Protein AF-A0A530GGK3-F1 (afdb_monomer_lite)

Radius of gyration: 33.48 Å; chains: 1; bounding box: 54×83×80 Å

Foldseek 3Di:
DDDDDDDPPPPPPPPPPCPDDDLVPDPPRDDPPDDDDDDDDDDDDDDDPDDDPCPDPPPPPPPPPDPPPDDLVQLCDPQRAFDDDDPVQWTWHHHPVDIHIDGPVVVVVVVVVVVVVVVVVD

Sequence (122 aa):
GPAGGHRSYEAAYHASNSGGFDPLRSAQRPLDMGYGEAGHQRNGFAENDQAAFDTGPLASADARAGVAEPAEALLGMVLGAARAQVHENYIVAQTRDSLVIVDQHAAHERLVYEALKNALHS

pLDDT: mean 73.27, std 20.25, range [35.41, 98.06]

Secondary structure (DSSP, 8-state):
-PPP------------------GGG-TTSPP------------S-PPP-PPP----S-----------PPPHHHHTSTT-EEEEEETTTEEEEE-SS-EEEEEHHHHHHHHHHHHHHHHHT-

Structure (mmCIF, N/CA/C/O backbone):
data_AF-A0A530GGK3-F1
#
_entry.id   AF-A0A530GGK3-F1
#
loop_
_atom_site.group_PDB
_atom_site.id
_atom_site.type_symbol
_atom_site.label_atom_id
_atom_site.label_alt_id
_atom_site.label_comp_id
_atom_site.label_asym_id
_atom_site.label_entity_id
_atom_site.label_seq_id
_atom_site.pdbx_PDB_ins_code
_atom_site.Cartn_x
_atom_site.Cartn_y
_atom_site.Cartn_z
_atom_site.occupancy
_atom_site.B_iso_or_e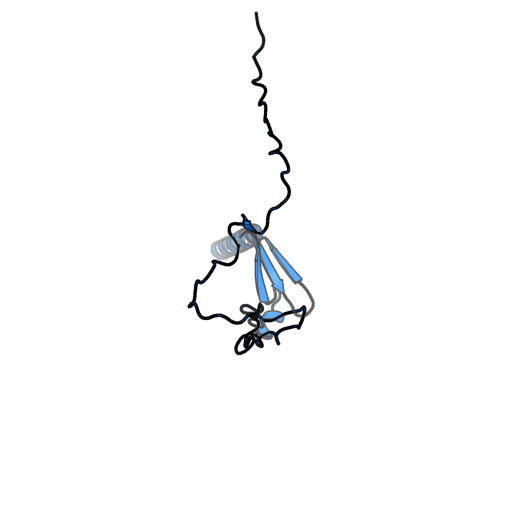quiv
_atom_site.auth_seq_id
_atom_site.auth_comp_id
_atom_site.auth_asym_id
_atom_site.auth_atom_id
_atom_site.pdbx_PDB_model_num
ATOM 1 N N . GLY A 1 1 ? 34.952 40.949 -32.266 1.00 35.41 1 GLY A N 1
ATOM 2 C CA . GLY A 1 1 ? 35.793 39.956 -31.563 1.00 35.41 1 GLY A CA 1
ATOM 3 C C . GLY A 1 1 ? 34.944 38.726 -31.320 1.00 35.41 1 GLY A C 1
ATOM 4 O O . GLY A 1 1 ? 33.772 38.923 -31.032 1.00 35.41 1 GLY A O 1
ATOM 5 N N . PRO A 1 2 ? 35.452 37.512 -31.573 1.00 46.97 2 PRO A N 1
ATOM 6 C CA . PRO A 1 2 ? 34.664 36.411 -32.124 1.00 46.97 2 PRO A CA 1
ATOM 7 C C . PRO A 1 2 ? 33.783 35.699 -31.092 1.00 46.97 2 PRO A C 1
ATOM 9 O O . PRO A 1 2 ? 34.200 35.446 -29.964 1.00 46.97 2 PRO A O 1
ATOM 12 N N . ALA A 1 3 ? 32.567 35.367 -31.529 1.00 44.72 3 ALA A N 1
ATOM 13 C CA . ALA A 1 3 ? 31.648 34.462 -30.857 1.00 44.72 3 ALA A CA 1
ATOM 14 C C . ALA A 1 3 ? 32.152 33.011 -30.951 1.00 44.72 3 ALA A C 1
ATOM 16 O O . ALA A 1 3 ? 32.856 32.640 -31.891 1.00 44.72 3 ALA A O 1
ATOM 17 N N . GLY A 1 4 ? 31.809 32.229 -29.928 1.00 46.34 4 GLY A N 1
ATOM 18 C CA . GLY A 1 4 ? 32.356 30.912 -29.634 1.00 46.34 4 GLY A CA 1
ATOM 19 C C . GLY A 1 4 ? 32.261 29.898 -30.772 1.00 46.34 4 GLY A C 1
ATOM 20 O O . GLY A 1 4 ? 31.227 29.725 -31.413 1.00 46.34 4 GLY A O 1
ATOM 21 N N . GLY A 1 5 ? 33.370 29.184 -30.972 1.00 45.78 5 GLY A N 1
ATOM 22 C CA . GLY A 1 5 ? 33.433 27.997 -31.810 1.00 45.78 5 GLY A CA 1
ATOM 23 C C . GLY A 1 5 ? 32.651 26.853 -31.175 1.00 45.78 5 GLY A C 1
ATOM 24 O O . GLY A 1 5 ? 33.096 26.237 -30.205 1.00 45.78 5 GLY A O 1
ATOM 25 N N . HIS A 1 6 ? 31.488 26.553 -31.742 1.00 41.25 6 HIS A N 1
ATOM 26 C CA . HIS A 1 6 ? 30.794 25.301 -31.489 1.00 41.25 6 HIS A CA 1
ATOM 27 C C . HIS A 1 6 ? 31.533 24.195 -32.246 1.00 41.25 6 HIS A C 1
ATOM 29 O O . HIS A 1 6 ? 31.602 24.200 -33.472 1.00 41.25 6 HIS A O 1
ATOM 35 N N . ARG A 1 7 ? 32.132 23.268 -31.491 1.00 51.88 7 ARG A N 1
ATOM 36 C CA . ARG A 1 7 ? 32.732 22.037 -32.010 1.00 51.88 7 ARG A CA 1
ATOM 37 C C . ARG A 1 7 ? 31.643 21.220 -32.705 1.00 51.88 7 ARG A C 1
ATOM 39 O O . ARG A 1 7 ? 30.764 20.681 -32.037 1.00 51.88 7 ARG A O 1
ATOM 46 N N . SER A 1 8 ? 31.705 21.136 -34.028 1.00 44.03 8 SER A N 1
ATOM 47 C CA . SER A 1 8 ? 30.966 20.147 -34.806 1.00 44.03 8 SER A CA 1
ATOM 48 C C . SER A 1 8 ? 31.465 18.759 -34.404 1.00 44.03 8 SER A C 1
ATOM 50 O O . SER A 1 8 ? 32.629 18.429 -34.632 1.00 44.03 8 SER A O 1
ATOM 52 N N . TYR A 1 9 ? 30.611 17.960 -33.766 1.00 42.62 9 TYR A N 1
ATOM 53 C CA . TYR A 1 9 ? 30.862 16.531 -33.654 1.00 42.62 9 TYR A CA 1
ATOM 54 C C . TYR A 1 9 ? 30.618 15.943 -35.048 1.00 42.62 9 TYR A C 1
ATOM 56 O O . TYR A 1 9 ? 29.495 15.882 -35.539 1.00 42.62 9 TYR A O 1
ATOM 64 N N . GLU A 1 10 ? 31.686 15.582 -35.743 1.00 41.84 10 GLU A N 1
ATOM 65 C CA . GLU A 1 10 ? 31.574 14.767 -36.941 1.00 41.84 10 GLU A CA 1
ATOM 66 C C . GLU A 1 10 ? 31.478 13.319 -36.463 1.00 41.84 10 GLU A C 1
ATOM 68 O O . GLU A 1 10 ? 32.477 12.669 -36.160 1.00 41.84 10 GLU A O 1
ATOM 73 N N . ALA A 1 11 ? 30.250 12.822 -36.306 1.00 46.03 11 ALA A N 1
ATOM 74 C CA . ALA A 1 11 ? 30.028 11.390 -36.200 1.00 46.03 11 ALA A CA 1
ATOM 75 C C . ALA A 1 11 ? 30.244 10.807 -37.599 1.00 46.03 11 ALA A C 1
ATOM 77 O O . ALA A 1 11 ? 29.295 10.604 -38.355 1.00 46.03 11 ALA A O 1
ATOM 78 N N . ALA A 1 12 ? 31.509 10.584 -37.955 1.00 42.25 12 ALA A N 1
ATOM 79 C CA . ALA A 1 12 ? 31.881 9.783 -39.106 1.00 42.25 12 ALA A CA 1
ATOM 80 C C . ALA A 1 12 ? 31.422 8.341 -38.845 1.00 42.25 12 ALA A C 1
ATOM 82 O O . ALA A 1 12 ? 32.183 7.478 -38.408 1.00 42.25 12 ALA A O 1
ATOM 83 N N . TYR A 1 13 ? 30.137 8.085 -39.089 1.00 41.59 13 TYR A N 1
ATOM 84 C CA . TYR A 1 13 ? 29.639 6.750 -39.361 1.00 41.59 13 TYR A CA 1
ATOM 85 C C . TYR A 1 13 ? 30.258 6.350 -40.699 1.00 41.59 13 TYR A C 1
ATOM 87 O O . TYR A 1 13 ? 29.708 6.586 -41.774 1.00 41.59 13 TYR A O 1
ATOM 95 N N . HIS A 1 14 ? 31.459 5.783 -40.641 1.00 43.16 14 HIS A N 1
ATOM 96 C CA . HIS A 1 14 ? 31.943 4.974 -41.739 1.00 43.16 14 HIS A CA 1
ATOM 97 C C . HIS A 1 14 ? 31.003 3.777 -41.806 1.00 43.16 14 HIS A C 1
ATOM 99 O O . HIS A 1 14 ? 31.094 2.868 -40.984 1.00 43.16 14 HIS A O 1
ATOM 105 N N . ALA A 1 15 ? 30.061 3.812 -42.751 1.00 42.97 15 ALA A N 1
ATOM 106 C CA . ALA A 1 15 ? 29.355 2.619 -43.173 1.00 42.97 15 ALA A CA 1
ATOM 107 C C . ALA A 1 15 ? 30.438 1.614 -43.566 1.00 42.97 15 ALA A C 1
ATOM 109 O O . ALA A 1 15 ? 31.091 1.760 -44.603 1.00 42.97 15 ALA A O 1
ATOM 110 N N . SER A 1 16 ? 30.706 0.656 -42.678 1.00 52.12 16 SER A N 1
ATOM 111 C CA . SER A 1 16 ? 31.546 -0.478 -42.999 1.00 52.12 16 SER A CA 1
ATOM 112 C C . SER A 1 16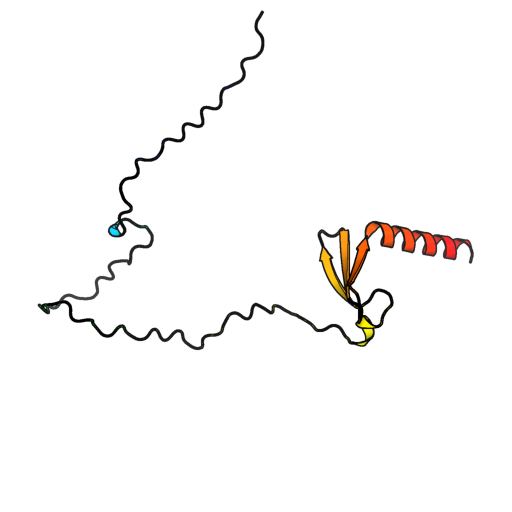 ? 30.895 -1.119 -44.207 1.00 52.12 16 SER A C 1
ATOM 114 O O . SER A 1 16 ? 29.746 -1.553 -44.161 1.00 52.12 16 SER A O 1
ATOM 116 N N . ASN A 1 17 ? 31.626 -1.047 -45.316 1.00 50.06 17 ASN A N 1
ATOM 117 C CA . ASN A 1 17 ? 31.328 -1.676 -46.583 1.00 50.06 17 ASN A CA 1
ATOM 118 C C . ASN A 1 17 ? 30.564 -2.979 -46.319 1.00 50.06 17 ASN A C 1
ATOM 120 O O . ASN A 1 17 ? 31.106 -3.871 -45.663 1.00 50.06 17 ASN A O 1
ATOM 124 N N . SER A 1 18 ? 29.307 -3.066 -46.760 1.00 60.53 18 SER A N 1
ATOM 125 C CA . SER A 1 18 ? 28.495 -4.274 -46.639 1.00 60.53 18 SER A CA 1
ATOM 126 C C . SER A 1 18 ? 29.042 -5.325 -47.605 1.00 60.53 18 SER A C 1
ATOM 128 O O . SER A 1 18 ? 28.435 -5.647 -48.624 1.00 60.53 18 SER A O 1
ATOM 130 N N . GLY A 1 19 ? 30.239 -5.830 -47.306 1.00 61.53 19 GLY A N 1
ATOM 131 C CA . GLY A 1 19 ? 30.662 -7.142 -47.747 1.00 61.53 19 GLY A CA 1
ATOM 132 C C . GLY A 1 19 ? 29.633 -8.120 -47.206 1.00 61.53 19 GLY A C 1
ATOM 133 O O . GLY A 1 19 ? 29.312 -8.078 -46.018 1.00 61.53 19 GLY A O 1
ATOM 134 N N . GLY A 1 20 ? 29.050 -8.909 -48.107 1.00 67.62 20 GLY A N 1
ATOM 135 C CA . GLY A 1 20 ? 27.992 -9.854 -47.781 1.00 67.62 20 GLY A CA 1
ATOM 136 C C . GLY A 1 20 ? 28.335 -10.670 -46.539 1.00 67.62 20 GLY A C 1
ATOM 137 O O . GLY A 1 20 ? 29.490 -11.030 -46.310 1.00 67.62 20 GLY A O 1
ATOM 138 N N . PHE A 1 21 ? 27.316 -10.924 -45.726 1.00 68.31 21 PHE A N 1
ATOM 139 C CA . PHE A 1 21 ? 27.430 -11.798 -44.572 1.00 68.31 21 PHE A CA 1
ATOM 140 C C . PHE A 1 21 ? 27.971 -13.164 -45.025 1.00 68.31 21 PHE A C 1
ATOM 142 O O . PHE A 1 21 ? 27.301 -13.878 -45.771 1.00 68.31 21 PHE A O 1
AT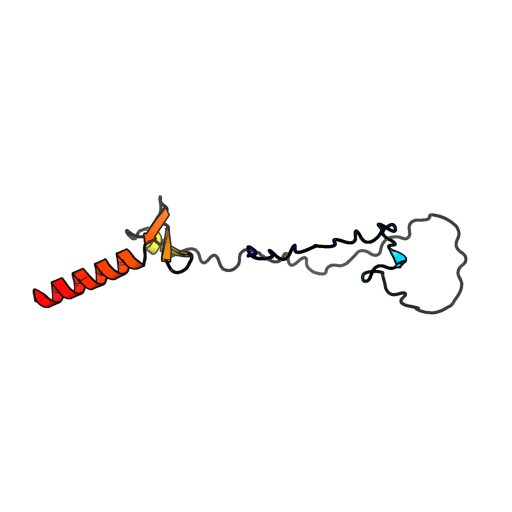OM 149 N N . ASP A 1 22 ? 29.196 -13.495 -44.609 1.00 72.00 22 ASP A N 1
ATOM 150 C CA . ASP A 1 22 ? 29.847 -14.773 -44.895 1.00 72.00 22 ASP A CA 1
ATOM 151 C C . ASP A 1 22 ? 29.663 -15.705 -43.684 1.00 72.00 22 ASP A C 1
ATOM 153 O O . ASP A 1 22 ? 30.339 -15.527 -42.660 1.00 72.00 22 ASP A O 1
ATOM 157 N N . PRO A 1 23 ? 28.764 -16.702 -43.767 1.00 63.31 23 PRO A N 1
ATOM 158 C CA . PRO A 1 23 ? 28.496 -17.610 -42.657 1.00 63.31 23 PRO A CA 1
ATOM 159 C C . PRO A 1 23 ? 29.742 -18.406 -42.238 1.00 63.31 23 PRO A C 1
ATOM 161 O O . PRO A 1 23 ? 29.873 -18.743 -41.059 1.00 63.31 23 PRO A O 1
ATOM 164 N N . LEU A 1 24 ? 30.703 -18.623 -43.150 1.00 69.38 24 LEU A N 1
ATOM 165 C CA . LEU A 1 24 ? 31.957 -19.327 -42.868 1.00 69.38 24 LEU A CA 1
ATOM 166 C C . LEU A 1 24 ? 32.947 -18.488 -42.053 1.00 69.38 24 LEU A C 1
ATOM 168 O O . LEU A 1 24 ? 33.917 -19.031 -41.523 1.00 69.38 24 LEU A O 1
ATOM 172 N N . ARG A 1 25 ? 32.725 -17.176 -41.923 1.00 64.94 25 ARG A N 1
ATOM 173 C CA . ARG A 1 25 ? 33.561 -16.258 -41.128 1.00 64.94 25 ARG A CA 1
ATOM 174 C C . ARG A 1 25 ? 32.888 -15.775 -39.842 1.00 64.94 25 ARG A C 1
ATOM 176 O O . ARG A 1 25 ? 33.485 -14.983 -39.117 1.00 64.94 25 ARG A O 1
ATOM 183 N N . SER A 1 26 ? 31.673 -16.239 -39.548 1.00 78.75 26 SER A N 1
ATOM 184 C CA . SER A 1 26 ? 30.952 -15.867 -38.328 1.00 78.75 26 SER A CA 1
ATOM 185 C C . SER A 1 26 ? 31.618 -16.434 -37.065 1.00 78.75 26 SER A C 1
ATOM 187 O O . SER A 1 26 ? 32.197 -17.521 -37.083 1.00 78.75 26 SER A O 1
ATOM 189 N N . ALA A 1 27 ? 31.523 -15.705 -35.948 1.00 71.81 27 ALA A N 1
ATOM 190 C CA . ALA A 1 27 ? 32.055 -16.146 -34.652 1.00 71.81 27 ALA A CA 1
ATOM 191 C C . ALA A 1 27 ? 31.286 -17.349 -34.075 1.00 71.81 27 ALA A C 1
ATOM 193 O O . ALA A 1 27 ? 31.795 -18.081 -33.235 1.00 71.81 27 ALA A O 1
ATOM 194 N N . GLN A 1 28 ? 30.063 -17.549 -34.556 1.00 73.44 28 GLN A N 1
ATOM 195 C CA . GLN A 1 28 ? 29.144 -18.616 -34.192 1.00 73.44 28 GLN A CA 1
ATOM 196 C C . GLN A 1 28 ? 29.198 -19.784 -35.185 1.00 73.44 28 GLN A C 1
ATOM 198 O O . GLN A 1 28 ? 28.351 -20.675 -35.120 1.00 73.44 28 GLN A O 1
ATOM 203 N N . ARG A 1 29 ? 30.159 -19.795 -36.122 1.00 76.19 29 ARG A N 1
ATOM 204 C CA . ARG A 1 29 ? 30.311 -20.922 -37.042 1.00 76.19 29 ARG A CA 1
ATOM 205 C C . ARG A 1 29 ? 30.609 -22.202 -36.248 1.00 76.19 29 ARG A C 1
ATOM 207 O O . ARG A 1 29 ? 31.380 -22.139 -35.285 1.00 76.19 29 ARG A O 1
ATOM 214 N N . PRO A 1 30 ? 30.062 -23.358 -36.658 1.00 70.31 30 PRO A N 1
ATOM 215 C CA . PRO A 1 30 ? 30.443 -24.634 -36.077 1.00 70.31 30 PRO A CA 1
ATOM 216 C C . PRO A 1 30 ? 31.961 -24.804 -36.149 1.00 70.31 30 PRO A C 1
ATOM 218 O O . PRO A 1 30 ? 32.575 -24.583 -37.196 1.00 70.31 30 PRO A O 1
ATOM 221 N N . LEU A 1 31 ? 32.574 -25.148 -35.019 1.00 67.50 31 LEU A N 1
ATOM 222 C CA . LEU A 1 31 ? 33.979 -25.525 -34.998 1.00 67.50 31 LEU A CA 1
ATOM 223 C C . LEU A 1 31 ? 34.098 -26.848 -35.751 1.00 67.50 31 LEU A C 1
ATOM 225 O O . LEU A 1 31 ? 33.358 -27.785 -35.452 1.00 67.50 31 LEU A O 1
ATOM 229 N N . ASP A 1 32 ? 34.999 -26.899 -36.731 1.00 64.88 32 ASP A N 1
ATOM 230 C CA . ASP A 1 32 ? 35.371 -28.135 -37.413 1.00 64.88 32 ASP A CA 1
ATOM 231 C C . ASP A 1 32 ? 35.993 -29.078 -36.374 1.00 64.88 32 ASP A C 1
ATOM 233 O O . ASP A 1 32 ? 37.176 -29.004 -36.036 1.00 64.88 32 ASP A O 1
ATOM 237 N N . MET A 1 33 ? 35.137 -29.885 -35.753 1.00 55.47 33 MET A N 1
ATOM 238 C CA . MET A 1 33 ? 35.508 -30.943 -34.827 1.00 55.47 33 MET A CA 1
ATOM 239 C C . MET A 1 33 ? 36.065 -32.079 -35.678 1.00 55.47 33 MET A C 1
ATOM 241 O O . MET A 1 33 ? 35.348 -33.004 -36.056 1.00 55.47 33 MET A O 1
ATOM 245 N N . GLY A 1 34 ? 37.349 -31.960 -36.017 1.00 57.34 34 GLY A N 1
ATOM 246 C CA . GLY A 1 34 ? 38.111 -32.968 -36.740 1.00 57.34 34 GLY A CA 1
ATOM 247 C C . GLY A 1 34 ? 38.169 -34.283 -35.965 1.00 57.34 34 GLY A C 1
ATOM 248 O O . GLY A 1 34 ? 39.112 -34.537 -35.219 1.00 57.34 34 GLY A O 1
ATOM 249 N N . TYR A 1 35 ? 37.166 -35.132 -36.167 1.00 45.12 35 TYR A N 1
ATOM 250 C CA . TYR A 1 35 ? 37.198 -36.539 -35.799 1.00 45.12 35 TYR A CA 1
ATOM 251 C C . TYR A 1 35 ? 37.529 -37.371 -37.040 1.00 45.12 35 TYR A C 1
ATOM 253 O O . TYR A 1 35 ? 36.683 -37.583 -37.898 1.00 45.12 35 TYR A O 1
ATOM 261 N N . GLY A 1 36 ? 38.773 -37.851 -37.093 1.00 39.88 36 GLY A N 1
ATOM 262 C CA . GLY A 1 36 ? 39.129 -39.167 -37.633 1.00 39.88 36 GLY A CA 1
ATOM 263 C C . GLY A 1 36 ? 38.866 -39.445 -39.117 1.00 39.88 36 GLY A C 1
ATOM 264 O O . GLY A 1 36 ? 37.792 -39.877 -39.518 1.00 39.88 36 GLY A O 1
ATOM 265 N N . GLU A 1 37 ? 39.935 -39.331 -39.894 1.00 48.38 37 GLU A N 1
ATOM 266 C CA . GLU A 1 37 ? 40.184 -39.943 -41.201 1.00 48.38 37 GLU A CA 1
ATOM 267 C C . GLU A 1 37 ? 39.742 -41.423 -41.313 1.00 48.38 37 GLU A C 1
ATOM 269 O O . GLU A 1 37 ? 40.267 -42.278 -40.606 1.00 48.38 37 GLU A O 1
ATOM 274 N N . ALA A 1 38 ? 38.822 -41.734 -42.240 1.00 41.44 38 ALA A N 1
ATOM 275 C CA . ALA A 1 38 ? 38.805 -42.961 -43.060 1.00 41.44 38 ALA A CA 1
ATOM 276 C C . ALA A 1 38 ? 37.659 -42.897 -44.090 1.00 41.44 38 ALA A C 1
ATOM 278 O O . ALA A 1 38 ? 36.480 -42.782 -43.753 1.00 41.44 38 ALA A O 1
ATOM 279 N N . GLY A 1 39 ? 38.030 -42.942 -45.369 1.00 48.34 39 GLY A N 1
ATOM 280 C CA . GLY A 1 39 ? 37.197 -42.547 -46.499 1.00 48.34 39 GLY A CA 1
ATOM 281 C C . GLY A 1 39 ? 35.858 -43.263 -46.654 1.00 48.34 39 GLY A C 1
ATOM 282 O O . GLY A 1 39 ? 35.769 -44.478 -46.550 1.00 48.34 39 GLY A O 1
ATOM 283 N N . HIS A 1 40 ? 34.844 -42.489 -47.035 1.00 40.28 40 HIS A N 1
ATOM 284 C CA . HIS A 1 40 ? 33.665 -42.969 -47.744 1.00 40.28 40 HIS A CA 1
ATOM 285 C C . HIS A 1 40 ? 33.290 -41.931 -48.803 1.00 40.28 40 HIS A C 1
ATOM 287 O O . HIS A 1 40 ? 32.668 -40.912 -48.515 1.00 40.28 40 HIS A O 1
ATOM 293 N N . GLN A 1 41 ? 33.674 -42.200 -50.052 1.00 52.28 41 GLN A N 1
ATOM 294 C CA . GLN A 1 41 ? 33.028 -41.586 -51.206 1.00 52.28 41 GLN A CA 1
ATOM 295 C C . GLN A 1 41 ? 31.556 -42.014 -51.183 1.00 52.28 41 GLN A C 1
ATOM 297 O O . GLN A 1 41 ? 31.250 -43.184 -51.414 1.00 52.28 41 GLN A O 1
ATOM 302 N N . ARG A 1 42 ? 30.636 -41.094 -50.884 1.00 46.69 42 ARG A N 1
ATOM 303 C CA . ARG A 1 42 ? 29.204 -41.312 -51.112 1.00 46.69 42 ARG A CA 1
ATOM 304 C C . ARG A 1 42 ? 28.596 -40.119 -51.840 1.00 46.69 42 ARG A C 1
ATOM 306 O O . ARG A 1 42 ? 28.581 -38.998 -51.348 1.00 46.69 42 ARG A O 1
ATOM 313 N N . ASN A 1 43 ? 28.144 -40.430 -53.050 1.00 46.97 43 ASN A N 1
ATOM 314 C CA . ASN A 1 43 ? 27.310 -39.637 -53.941 1.00 46.97 43 ASN A CA 1
ATOM 315 C C . ASN A 1 43 ? 26.044 -39.088 -53.261 1.00 46.97 43 ASN A C 1
ATOM 317 O O . ASN A 1 43 ? 25.374 -39.827 -52.547 1.00 46.97 43 ASN A O 1
ATOM 321 N N . GLY A 1 44 ? 25.627 -37.893 -53.698 1.00 49.41 44 GLY A N 1
ATOM 322 C CA . GLY A 1 44 ? 24.215 -37.523 -53.863 1.00 49.41 44 GLY A CA 1
ATOM 323 C C . GLY A 1 44 ? 23.516 -36.902 -52.653 1.00 49.41 44 GLY A C 1
ATOM 324 O O . GLY A 1 44 ? 23.812 -37.227 -51.512 1.00 49.41 44 GLY A O 1
ATOM 325 N N . PHE A 1 45 ? 22.554 -36.018 -52.945 1.00 52.56 45 PHE A N 1
ATOM 326 C CA . PHE A 1 45 ? 21.603 -35.390 -52.017 1.00 52.56 45 PHE A CA 1
ATOM 327 C C . PHE A 1 45 ? 20.661 -36.416 -51.351 1.00 52.56 45 PHE A C 1
ATOM 329 O O . PHE A 1 45 ? 19.446 -36.341 -51.507 1.00 52.56 45 PHE A O 1
ATOM 336 N N . ALA A 1 46 ? 21.199 -37.414 -50.659 1.00 61.12 46 ALA A N 1
ATOM 337 C CA . ALA A 1 46 ? 20.414 -38.238 -49.756 1.00 61.12 46 ALA A CA 1
ATOM 338 C C . ALA A 1 46 ? 20.392 -37.542 -48.390 1.00 61.12 46 ALA A C 1
ATOM 340 O O . ALA A 1 46 ? 21.451 -37.264 -47.824 1.00 61.12 46 ALA A O 1
ATOM 341 N N . GLU A 1 47 ? 19.198 -37.221 -47.884 1.00 59.25 47 GLU A N 1
ATOM 342 C CA . GLU A 1 47 ? 19.027 -36.788 -46.496 1.00 59.25 47 GLU A CA 1
ATOM 343 C C . GLU A 1 47 ? 19.578 -37.880 -45.574 1.00 59.25 47 GLU A C 1
ATOM 345 O O . GLU A 1 47 ? 19.140 -39.029 -45.617 1.00 59.25 47 GLU A O 1
ATOM 350 N N . ASN A 1 48 ? 20.564 -37.528 -44.752 1.00 61.81 48 ASN A N 1
ATOM 351 C CA . ASN A 1 48 ? 20.875 -38.332 -43.580 1.00 61.81 48 ASN A CA 1
ATOM 352 C C . ASN A 1 48 ? 19.754 -38.085 -42.569 1.00 61.81 48 ASN A C 1
ATOM 354 O O . ASN A 1 48 ? 19.444 -36.921 -42.302 1.00 61.81 48 ASN A O 1
ATOM 358 N N . ASP A 1 49 ? 19.185 -39.150 -42.001 1.00 64.44 49 ASP A N 1
ATOM 359 C CA . ASP A 1 49 ? 18.266 -39.042 -40.868 1.00 64.44 49 ASP A CA 1
ATOM 360 C C . ASP A 1 49 ? 18.906 -38.138 -39.807 1.00 64.44 49 ASP A C 1
ATOM 362 O O . ASP A 1 49 ? 19.962 -38.453 -39.247 1.00 64.44 49 ASP A O 1
ATOM 366 N N . GLN A 1 50 ? 18.304 -36.968 -39.578 1.00 66.00 50 GLN A N 1
ATOM 367 C CA . GLN A 1 50 ? 18.749 -36.074 -38.518 1.00 66.00 50 GLN A CA 1
ATOM 368 C C . GLN A 1 50 ? 18.587 -36.827 -37.200 1.00 66.00 50 GLN A C 1
ATOM 370 O O . GLN A 1 50 ? 17.487 -37.263 -36.860 1.00 66.00 50 GLN A O 1
ATOM 375 N N . ALA A 1 51 ? 19.687 -36.999 -36.465 1.00 66.94 51 ALA A N 1
ATOM 376 C CA . ALA A 1 51 ? 19.634 -37.584 -35.136 1.00 66.94 51 ALA A CA 1
ATOM 377 C C . ALA A 1 51 ? 18.624 -36.789 -34.298 1.00 66.94 51 ALA A C 1
ATOM 379 O O . ALA A 1 51 ? 18.736 -35.566 -34.181 1.00 66.94 51 ALA A O 1
ATOM 380 N N . ALA A 1 52 ? 17.616 -37.480 -33.763 1.00 67.38 52 ALA A N 1
ATOM 381 C CA . ALA A 1 52 ? 16.615 -36.862 -32.912 1.00 67.38 52 ALA A CA 1
ATOM 382 C C . ALA A 1 52 ? 17.325 -36.158 -31.747 1.00 67.38 52 ALA A C 1
ATOM 384 O O . ALA A 1 52 ? 18.064 -36.789 -30.989 1.00 67.38 52 ALA A O 1
ATOM 385 N N . PHE A 1 53 ? 17.120 -34.846 -31.625 1.00 65.25 53 PHE A N 1
ATOM 386 C CA . PHE A 1 53 ? 17.580 -34.094 -30.467 1.00 65.25 53 PHE A CA 1
ATOM 387 C C . PHE A 1 53 ? 16.747 -34.535 -29.261 1.00 65.25 53 PHE A C 1
ATOM 389 O O . PHE A 1 53 ? 15.628 -34.065 -29.065 1.00 65.25 53 PHE A O 1
ATOM 396 N N . ASP A 1 54 ? 17.286 -35.456 -28.463 1.00 66.94 54 ASP A N 1
ATOM 397 C CA . ASP A 1 54 ? 16.770 -35.736 -27.128 1.00 66.94 54 ASP A CA 1
ATOM 398 C C . ASP A 1 54 ? 17.092 -34.529 -26.241 1.00 66.94 54 ASP A C 1
ATOM 400 O O . ASP A 1 54 ? 18.188 -34.391 -25.699 1.00 66.94 54 ASP A O 1
ATOM 404 N N . THR A 1 55 ? 16.145 -33.596 -26.147 1.00 65.88 55 THR A N 1
ATOM 405 C CA . THR A 1 55 ? 16.257 -32.403 -25.298 1.00 65.88 55 THR A CA 1
ATOM 406 C C . THR A 1 55 ? 16.151 -32.727 -23.803 1.00 65.88 55 THR A C 1
ATOM 408 O O . THR A 1 55 ? 16.030 -31.808 -22.992 1.00 65.88 55 THR A O 1
ATOM 411 N N . GLY A 1 56 ? 16.158 -34.010 -23.418 1.00 68.50 56 GLY A N 1
ATOM 412 C CA . GLY A 1 56 ? 15.759 -34.442 -22.087 1.00 68.50 56 GLY A CA 1
ATOM 413 C C . GLY A 1 56 ? 14.308 -34.038 -21.800 1.00 68.50 56 GLY A C 1
ATOM 414 O O . GLY A 1 56 ? 13.584 -33.597 -22.703 1.00 68.50 56 GLY A O 1
ATOM 415 N N . PRO A 1 57 ? 13.840 -34.157 -20.546 1.00 67.19 57 PRO A N 1
ATOM 416 C CA . PRO A 1 57 ? 12.548 -33.611 -20.166 1.00 67.19 57 PRO A CA 1
ATOM 417 C C . PRO A 1 57 ? 12.517 -32.133 -20.556 1.00 67.19 57 PRO A C 1
ATOM 419 O O . PRO A 1 57 ? 13.341 -31.356 -20.074 1.00 67.19 57 PRO A O 1
ATOM 422 N N . LEU A 1 58 ? 11.570 -31.753 -21.419 1.00 63.81 58 LEU A N 1
ATOM 423 C CA . LEU A 1 58 ? 11.220 -30.365 -21.706 1.00 63.81 58 LEU A CA 1
ATOM 424 C C . LEU A 1 58 ? 10.666 -29.746 -20.416 1.00 63.81 58 LEU A C 1
ATOM 426 O O . LEU A 1 58 ? 9.462 -29.541 -20.267 1.00 63.81 58 LEU A O 1
ATOM 430 N N . ALA A 1 59 ? 11.539 -29.486 -19.447 1.00 63.81 59 ALA A N 1
ATOM 431 C CA . ALA A 1 59 ? 11.257 -28.614 -18.333 1.00 63.81 59 ALA A CA 1
ATOM 432 C C . ALA A 1 59 ? 11.160 -27.210 -18.931 1.00 63.81 59 ALA A C 1
ATOM 434 O O . ALA A 1 59 ? 12.120 -26.443 -18.951 1.00 63.81 59 ALA A O 1
ATOM 435 N N . SER A 1 60 ? 9.993 -26.922 -19.511 1.00 68.38 60 SER A N 1
ATOM 436 C CA . SER A 1 60 ? 9.543 -25.575 -19.819 1.00 68.38 60 SER A CA 1
ATOM 437 C C . SER A 1 60 ? 9.854 -24.732 -18.592 1.00 68.38 60 SER A C 1
ATOM 439 O O . SER A 1 60 ? 9.320 -25.016 -17.521 1.00 68.38 60 SER A O 1
ATOM 441 N N . ALA A 1 61 ? 10.743 -23.749 -18.731 1.00 64.19 61 ALA A N 1
ATOM 442 C CA . ALA A 1 61 ? 11.003 -22.783 -17.677 1.00 64.19 61 ALA A CA 1
ATOM 443 C C . ALA A 1 61 ? 9.653 -22.174 -17.275 1.00 64.19 61 ALA A C 1
ATOM 445 O O . ALA A 1 61 ? 9.047 -21.433 -18.049 1.00 64.19 61 ALA A O 1
ATOM 446 N N . ASP A 1 62 ? 9.126 -22.571 -16.116 1.00 67.25 62 ASP A N 1
ATOM 447 C CA . ASP A 1 62 ? 7.857 -22.049 -15.632 1.00 67.25 62 ASP A CA 1
ATOM 448 C C . ASP A 1 62 ? 8.079 -20.582 -15.251 1.00 67.25 62 ASP A C 1
ATOM 450 O O . ASP A 1 62 ? 8.721 -20.266 -14.249 1.00 67.25 62 ASP A O 1
ATOM 454 N N . ALA A 1 63 ? 7.585 -19.672 -16.093 1.00 65.25 63 ALA A N 1
ATOM 455 C CA . ALA A 1 63 ? 7.672 -18.233 -15.873 1.00 65.25 63 ALA A CA 1
ATOM 456 C C . ALA A 1 63 ? 6.739 -17.748 -14.747 1.00 65.25 63 ALA A C 1
ATOM 458 O O . ALA A 1 63 ? 6.735 -16.560 -14.422 1.00 65.25 63 ALA A O 1
ATOM 459 N N . ARG A 1 64 ? 5.954 -18.640 -14.124 1.00 67.00 64 ARG A N 1
ATOM 460 C CA . ARG A 1 64 ? 5.165 -18.349 -12.921 1.00 67.00 64 ARG A CA 1
ATOM 461 C C . ARG A 1 64 ? 6.076 -18.335 -11.697 1.00 67.00 64 ARG A C 1
ATOM 463 O O . ARG A 1 64 ? 5.931 -19.133 -10.775 1.00 67.00 64 ARG A O 1
ATOM 470 N N . ALA A 1 65 ? 7.032 -17.415 -11.669 1.00 55.53 65 ALA A N 1
ATOM 471 C CA . ALA A 1 65 ? 7.796 -17.150 -10.463 1.00 55.53 65 ALA A CA 1
ATOM 472 C C . ALA A 1 65 ? 6.842 -16.634 -9.365 1.00 55.53 65 ALA A C 1
ATOM 474 O O . ALA A 1 65 ? 6.444 -15.474 -9.370 1.00 55.53 65 ALA A O 1
ATOM 475 N N . GLY A 1 66 ? 6.453 -17.512 -8.436 1.00 58.50 66 GLY A N 1
ATOM 476 C CA . GLY A 1 66 ? 5.983 -17.133 -7.101 1.00 58.50 66 GLY A CA 1
ATOM 477 C C . GLY A 1 66 ? 4.648 -16.390 -7.009 1.00 58.50 66 GLY A C 1
ATOM 478 O O . GLY A 1 66 ? 4.538 -15.473 -6.196 1.00 58.50 66 GLY A O 1
ATOM 479 N N . VAL A 1 67 ? 3.617 -16.783 -7.766 1.00 61.44 67 VAL A N 1
ATOM 480 C CA . VAL A 1 67 ? 2.249 -16.313 -7.481 1.00 61.44 67 VAL A CA 1
ATOM 481 C C . VAL A 1 67 ? 1.748 -17.021 -6.218 1.00 61.44 67 VAL A C 1
ATOM 483 O O . VAL A 1 67 ? 1.069 -18.041 -6.278 1.00 61.44 67 VAL A O 1
ATOM 486 N N . ALA A 1 68 ? 2.141 -16.514 -5.050 1.00 69.56 68 ALA A N 1
ATOM 487 C CA . ALA A 1 68 ? 1.448 -16.838 -3.815 1.00 69.56 68 ALA A CA 1
ATOM 488 C C . ALA A 1 68 ? 0.049 -16.221 -3.918 1.00 69.56 68 ALA A C 1
ATOM 490 O O . ALA A 1 68 ? -0.101 -14.995 -3.935 1.00 69.56 68 ALA A O 1
ATOM 491 N N . GLU A 1 69 ? -0.971 -17.069 -4.048 1.00 75.69 69 GLU A N 1
ATOM 492 C CA . GLU A 1 69 ? -2.349 -16.603 -3.964 1.00 75.69 69 GLU A CA 1
ATOM 493 C C . GLU A 1 69 ? -2.560 -15.937 -2.599 1.00 75.69 69 GLU A C 1
ATOM 495 O O . GLU A 1 69 ? -2.107 -16.457 -1.571 1.00 75.69 69 GLU A O 1
ATOM 500 N N . PRO A 1 70 ? -3.181 -14.749 -2.565 1.00 73.31 70 PRO A N 1
ATOM 501 C CA . PRO A 1 70 ? -3.354 -14.027 -1.329 1.00 73.31 70 PRO A CA 1
ATOM 502 C C . PRO A 1 70 ? -4.340 -14.822 -0.481 1.00 73.31 70 PRO A C 1
ATOM 504 O O . PRO A 1 70 ? -5.291 -15.415 -0.992 1.00 73.31 70 PRO A O 1
ATOM 507 N N . ALA A 1 71 ? -4.147 -14.815 0.833 1.00 83.25 71 ALA A N 1
ATOM 508 C CA . ALA A 1 71 ? -5.155 -15.383 1.709 1.00 83.25 71 ALA A CA 1
ATOM 509 C C . ALA A 1 71 ? -6.503 -14.687 1.442 1.00 83.25 71 ALA A C 1
ATOM 511 O O . ALA A 1 71 ? -6.575 -13.457 1.456 1.00 83.25 71 ALA A O 1
ATOM 512 N N . GLU A 1 72 ? -7.569 -15.466 1.248 1.00 85.38 72 GLU A N 1
ATOM 513 C CA . GLU A 1 72 ? -8.937 -14.984 0.973 1.00 85.38 72 GLU A CA 1
ATOM 514 C C . GLU A 1 72 ? -9.407 -13.917 1.986 1.00 85.38 72 GLU A C 1
ATOM 516 O O . GLU A 1 72 ? -10.189 -13.013 1.678 1.00 85.38 72 GLU A O 1
ATOM 521 N N . ALA A 1 73 ? -8.888 -13.999 3.216 1.00 88.31 73 ALA A N 1
ATOM 522 C CA . ALA A 1 73 ? -9.110 -13.024 4.276 1.00 88.31 73 ALA A CA 1
ATOM 523 C C . ALA A 1 73 ? -8.565 -11.623 3.932 1.00 88.31 73 ALA A C 1
ATOM 525 O O . ALA A 1 73 ? -9.236 -10.628 4.201 1.00 88.31 73 ALA A O 1
ATOM 526 N N . LEU A 1 74 ? -7.387 -11.533 3.303 1.00 91.06 74 LEU A N 1
ATOM 527 C CA . LEU A 1 74 ? -6.754 -10.265 2.923 1.00 91.06 74 LEU A CA 1
ATOM 528 C C . LEU A 1 74 ? -7.517 -9.567 1.791 1.00 91.06 74 LEU A C 1
ATOM 530 O O . LEU A 1 74 ? -7.664 -8.348 1.822 1.00 91.06 74 LEU A O 1
ATOM 534 N N . LEU A 1 75 ? -8.082 -10.323 0.840 1.00 92.00 75 LEU A N 1
ATOM 535 C CA . LEU A 1 75 ? -8.930 -9.771 -0.231 1.00 92.00 75 LEU A CA 1
ATOM 536 C C . LEU A 1 75 ? -10.188 -9.069 0.310 1.00 92.00 75 LEU A C 1
ATOM 538 O O . LEU A 1 75 ? -10.7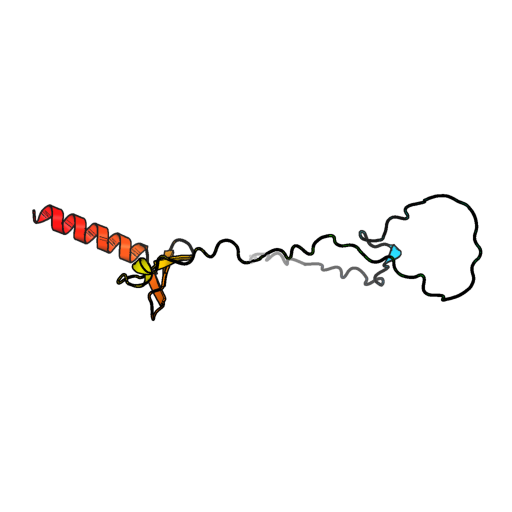68 -8.226 -0.374 1.00 92.00 75 LEU A O 1
ATOM 542 N N . GLY A 1 76 ? -10.612 -9.415 1.531 1.00 92.25 76 GLY A N 1
ATOM 543 C CA . GLY A 1 76 ? -11.742 -8.793 2.216 1.00 92.25 76 GLY A CA 1
ATOM 544 C C . GLY A 1 76 ? -11.414 -7.591 3.090 1.00 92.25 76 GLY A C 1
ATOM 545 O O . GLY A 1 76 ? -12.339 -6.999 3.644 1.00 92.25 76 GLY A O 1
ATOM 546 N N . MET A 1 77 ? -10.139 -7.233 3.239 1.00 93.56 77 MET A N 1
ATOM 547 C CA . MET A 1 77 ? -9.750 -6.016 3.947 1.00 93.56 77 MET A CA 1
ATOM 548 C C . MET A 1 77 ? -10.087 -4.781 3.106 1.00 93.56 77 MET A C 1
ATOM 550 O O . MET A 1 77 ? -10.092 -4.839 1.880 1.00 93.56 77 MET A O 1
ATOM 554 N N . VAL A 1 78 ? -10.302 -3.637 3.762 1.00 93.75 78 VAL A N 1
ATOM 555 C CA . VAL A 1 78 ? -10.658 -2.371 3.088 1.00 93.75 78 VAL A CA 1
ATOM 556 C C . VAL A 1 78 ? -9.629 -1.966 2.023 1.00 93.75 78 VAL A C 1
ATOM 558 O O . VAL A 1 78 ? -10.009 -1.506 0.953 1.00 93.75 78 VAL A O 1
ATOM 561 N N . LEU A 1 79 ? -8.334 -2.167 2.294 1.00 94.50 79 LEU A N 1
ATOM 562 C CA . LEU A 1 79 ? -7.255 -1.905 1.332 1.00 94.50 79 LEU A CA 1
ATOM 563 C C . LEU A 1 79 ? -6.874 -3.133 0.490 1.00 94.50 79 LEU A C 1
ATOM 565 O O . LEU A 1 79 ? -6.062 -3.015 -0.422 1.00 94.50 79 LEU A O 1
ATOM 569 N N . GLY A 1 80 ? -7.466 -4.295 0.767 1.00 95.44 80 GLY A N 1
ATOM 570 C CA . GLY A 1 80 ? -7.171 -5.544 0.075 1.00 95.44 80 GLY A CA 1
ATOM 571 C C . GLY A 1 80 ? -5.803 -6.150 0.403 1.00 95.44 80 GLY A C 1
ATOM 572 O O . GLY A 1 80 ? -5.107 -5.745 1.337 1.00 95.44 80 GLY A O 1
ATOM 573 N N . ALA A 1 81 ? -5.423 -7.147 -0.393 1.00 95.31 81 ALA A N 1
ATOM 574 C CA . ALA A 1 81 ? -4.142 -7.834 -0.315 1.00 95.31 81 ALA A CA 1
ATOM 575 C C . ALA A 1 81 ? -3.093 -7.122 -1.180 1.00 95.31 81 ALA A C 1
ATOM 577 O O . ALA A 1 81 ? -3.290 -6.967 -2.386 1.00 95.31 81 ALA A O 1
ATOM 578 N N . ALA A 1 82 ? -1.962 -6.726 -0.593 1.00 95.00 82 ALA A N 1
ATOM 579 C CA . ALA A 1 82 ? -0.849 -6.145 -1.343 1.00 95.00 82 ALA A CA 1
ATOM 580 C C . ALA A 1 82 ? -0.274 -7.160 -2.349 1.00 95.00 82 ALA A C 1
ATOM 582 O O . ALA A 1 82 ? -0.030 -8.317 -2.008 1.00 95.00 82 ALA A O 1
ATOM 583 N N . ARG A 1 83 ? -0.069 -6.721 -3.595 1.00 92.12 83 ARG A N 1
ATOM 584 C CA . ARG A 1 83 ? 0.423 -7.540 -4.714 1.00 92.12 83 ARG A CA 1
ATOM 585 C C . ARG A 1 83 ? 1.818 -7.141 -5.165 1.00 92.12 83 ARG A C 1
ATOM 587 O O . ARG A 1 83 ? 2.621 -8.006 -5.492 1.00 92.12 83 ARG A O 1
ATOM 594 N N . ALA A 1 84 ? 2.091 -5.842 -5.205 1.00 93.75 84 ALA A N 1
ATOM 595 C CA . ALA A 1 84 ? 3.365 -5.316 -5.666 1.00 93.75 84 ALA A CA 1
ATOM 596 C C . ALA A 1 84 ? 3.625 -3.919 -5.100 1.00 93.75 84 ALA A C 1
ATOM 598 O O . ALA A 1 84 ? 2.708 -3.227 -4.649 1.00 93.75 84 ALA A O 1
ATOM 599 N N . GLN A 1 85 ? 4.880 -3.496 -5.199 1.00 96.38 85 GLN A N 1
ATOM 600 C CA . GLN A 1 85 ? 5.302 -2.119 -4.989 1.00 96.38 85 GLN A CA 1
ATOM 601 C C . GLN A 1 85 ? 5.932 -1.603 -6.280 1.00 96.38 85 GLN A C 1
ATOM 603 O O . GLN A 1 85 ? 6.707 -2.307 -6.927 1.00 96.38 85 GLN A O 1
ATOM 608 N N . VAL A 1 86 ? 5.579 -0.380 -6.667 1.00 96.81 86 VAL A N 1
ATOM 609 C C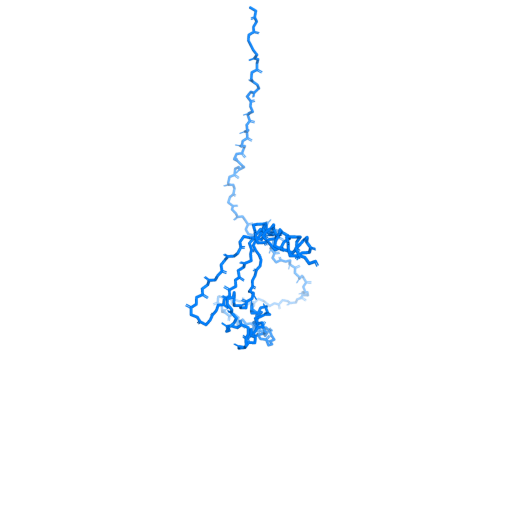A . VAL A 1 86 ? 6.046 0.250 -7.903 1.00 96.81 86 VAL A CA 1
ATOM 610 C C . VAL A 1 86 ? 6.901 1.456 -7.548 1.00 96.81 86 VAL A C 1
ATOM 612 O O . VAL A 1 86 ? 6.428 2.383 -6.888 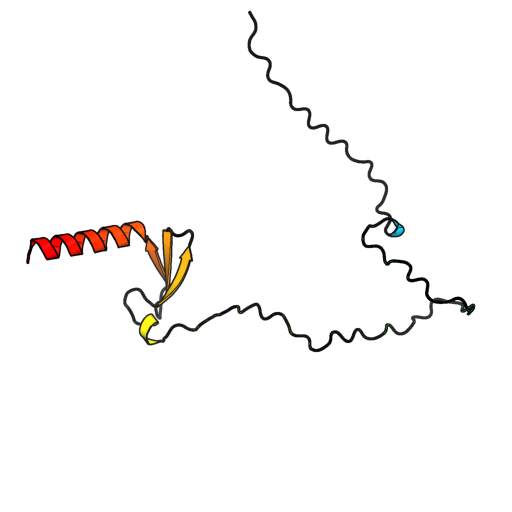1.00 96.81 86 VAL A O 1
ATOM 615 N N . HIS A 1 87 ? 8.157 1.430 -8.005 1.00 96.19 87 HIS A N 1
ATOM 616 C CA . HIS A 1 87 ? 9.138 2.509 -7.832 1.00 96.19 87 HIS A CA 1
ATOM 617 C C . HIS A 1 87 ? 9.256 3.038 -6.399 1.00 96.19 87 HIS A C 1
ATOM 619 O O . HIS A 1 87 ? 9.469 4.226 -6.208 1.00 96.19 87 HIS A O 1
ATOM 625 N N . GLU A 1 88 ? 9.055 2.175 -5.403 1.00 93.50 88 GLU A N 1
ATOM 626 C CA . GLU A 1 88 ? 9.081 2.538 -3.979 1.00 93.50 88 GLU A CA 1
ATOM 627 C C . GLU A 1 88 ? 8.122 3.673 -3.560 1.00 93.50 88 GLU A C 1
ATOM 629 O O . GLU A 1 88 ? 8.182 4.143 -2.432 1.00 93.50 88 GLU A O 1
ATOM 634 N N . ASN A 1 89 ? 7.192 4.069 -4.433 1.00 96.44 89 ASN A N 1
ATOM 635 C CA . ASN A 1 89 ? 6.282 5.196 -4.210 1.00 96.44 89 ASN A CA 1
ATOM 636 C C . ASN A 1 89 ? 4.834 4.736 -4.061 1.00 96.44 89 ASN A C 1
ATOM 638 O O . ASN A 1 89 ? 4.051 5.351 -3.338 1.00 96.44 89 ASN A O 1
ATOM 642 N N . TYR A 1 90 ? 4.477 3.649 -4.751 1.00 97.94 90 TYR A N 1
ATOM 643 C CA . TYR A 1 90 ? 3.111 3.148 -4.787 1.00 97.94 90 TYR A CA 1
ATOM 644 C C . TYR A 1 90 ? 3.025 1.697 -4.345 1.00 97.94 90 TYR A C 1
ATOM 646 O O . TYR A 1 90 ? 3.820 0.858 -4.772 1.00 97.94 90 TYR A O 1
ATOM 654 N N . ILE A 1 91 ? 2.003 1.393 -3.548 1.00 97.12 91 ILE A N 1
ATOM 655 C CA . ILE A 1 91 ? 1.596 0.022 -3.233 1.00 97.12 91 ILE A CA 1
ATOM 656 C C . ILE A 1 91 ? 0.381 -0.316 -4.090 1.00 97.12 91 ILE A C 1
ATOM 658 O O . ILE A 1 91 ? -0.603 0.423 -4.101 1.00 97.12 91 ILE A O 1
ATOM 662 N N . VAL A 1 92 ? 0.446 -1.447 -4.788 1.00 96.69 92 VAL A N 1
ATOM 663 C CA . VAL A 1 92 ? -0.668 -2.005 -5.556 1.00 96.69 92 VAL A CA 1
ATOM 664 C C . VAL A 1 92 ? -1.276 -3.146 -4.753 1.00 96.69 92 VAL A C 1
ATOM 666 O O . VAL A 1 92 ? -0.579 -4.100 -4.402 1.00 96.69 92 VAL A O 1
ATOM 669 N N . ALA A 1 93 ? -2.572 -3.062 -4.476 1.00 96.56 93 ALA A N 1
ATOM 670 C CA . ALA A 1 93 ? -3.322 -4.047 -3.714 1.00 96.56 93 ALA A CA 1
ATOM 671 C C . ALA A 1 93 ? -4.613 -4.449 -4.435 1.00 96.56 93 ALA A C 1
ATOM 673 O O . ALA A 1 93 ? -5.164 -3.696 -5.234 1.00 96.56 93 ALA A O 1
ATOM 674 N N . GLN A 1 94 ? -5.090 -5.657 -4.163 1.00 95.50 94 GLN A N 1
ATOM 675 C CA . GLN A 1 94 ? -6.288 -6.223 -4.769 1.00 95.50 94 GLN A CA 1
ATOM 676 C C . GLN A 1 94 ? -7.324 -6.533 -3.689 1.00 95.50 94 GLN A C 1
ATOM 678 O O . GLN A 1 94 ? -7.021 -7.210 -2.707 1.00 95.50 94 GLN A O 1
ATOM 683 N N . THR A 1 95 ? -8.551 -6.064 -3.884 1.00 94.81 95 THR A N 1
ATOM 684 C CA . THR A 1 95 ? -9.730 -6.521 -3.137 1.00 94.81 95 THR A CA 1
ATOM 685 C C . THR A 1 95 ? -10.466 -7.585 -3.958 1.00 94.81 95 THR A C 1
ATOM 687 O O . THR A 1 95 ? -10.024 -7.947 -5.047 1.00 94.81 95 THR A O 1
ATOM 690 N N . ARG A 1 96 ? -11.597 -8.105 -3.471 1.00 94.06 96 ARG A N 1
ATOM 691 C CA . ARG A 1 96 ? -12.404 -9.077 -4.238 1.00 94.06 96 ARG A CA 1
ATOM 692 C C . ARG A 1 96 ? -12.822 -8.561 -5.614 1.00 94.06 96 ARG A C 1
ATOM 694 O O . ARG A 1 96 ? -12.778 -9.309 -6.583 1.00 94.06 96 ARG A O 1
ATOM 701 N N . ASP A 1 97 ? -13.163 -7.278 -5.679 1.00 94.06 97 ASP A N 1
ATOM 702 C CA . ASP A 1 97 ? -13.848 -6.704 -6.838 1.00 94.06 97 ASP A CA 1
ATOM 703 C C . ASP A 1 97 ? -13.062 -5.560 -7.500 1.00 94.06 97 ASP A C 1
ATOM 705 O O . ASP A 1 97 ? -13.429 -5.111 -8.586 1.00 94.06 97 ASP A O 1
ATOM 709 N N . SER A 1 98 ? -11.976 -5.083 -6.874 1.00 95.12 98 SER A N 1
ATOM 710 C CA . SER A 1 98 ? -11.280 -3.860 -7.293 1.00 95.12 98 SER A CA 1
ATOM 711 C C . SER A 1 98 ? -9.759 -3.925 -7.127 1.00 95.12 98 SER A C 1
ATOM 713 O O . SER A 1 98 ? -9.212 -4.697 -6.337 1.00 95.12 98 SER A O 1
ATOM 715 N N . LEU A 1 99 ? -9.070 -3.035 -7.849 1.00 95.50 99 LEU A N 1
ATOM 716 C CA . LEU A 1 99 ? -7.654 -2.721 -7.659 1.00 95.50 99 LEU A CA 1
ATOM 717 C C . LEU A 1 99 ? -7.519 -1.416 -6.865 1.00 95.50 99 LEU A C 1
ATOM 719 O O . LEU A 1 99 ? -8.145 -0.411 -7.201 1.00 95.50 99 LEU A O 1
ATOM 723 N N . VAL A 1 100 ? -6.680 -1.426 -5.836 1.00 96.69 100 VAL A N 1
ATOM 724 C CA . VAL A 1 100 ? -6.375 -0.276 -4.982 1.00 96.69 100 VAL A CA 1
ATOM 725 C C . VAL A 1 100 ? -4.916 0.113 -5.199 1.00 96.69 100 VAL A C 1
ATOM 727 O O . VAL A 1 100 ? -4.028 -0.735 -5.148 1.00 96.69 100 VAL A O 1
ATOM 730 N N . ILE A 1 101 ? -4.659 1.398 -5.438 1.00 96.94 101 ILE A N 1
ATOM 731 C CA . ILE A 1 101 ? -3.305 1.953 -5.552 1.00 96.94 101 ILE A CA 1
ATOM 732 C C . ILE A 1 101 ? -3.146 3.008 -4.465 1.00 96.94 101 ILE A C 1
ATOM 734 O O . ILE A 1 101 ? -3.955 3.930 -4.369 1.00 96.94 101 ILE A O 1
ATOM 738 N N . VAL A 1 102 ? -2.114 2.859 -3.641 1.00 97.00 102 VAL A N 1
ATOM 739 C CA . VAL A 1 102 ? -1.851 3.732 -2.495 1.00 97.00 102 VAL A CA 1
ATOM 740 C C . VAL A 1 102 ? -0.567 4.511 -2.737 1.00 97.00 102 VAL A C 1
ATOM 742 O O . VAL A 1 102 ? 0.468 3.901 -2.997 1.00 97.00 102 VAL A O 1
ATOM 745 N N . ASP A 1 103 ? -0.627 5.838 -2.613 1.00 98.06 103 ASP A N 1
ATOM 746 C CA . ASP A 1 103 ? 0.564 6.682 -2.466 1.00 98.06 103 ASP A CA 1
ATOM 747 C C . ASP A 1 103 ? 1.156 6.458 -1.071 1.00 98.06 103 ASP A C 1
ATOM 749 O O . ASP A 1 103 ? 0.530 6.769 -0.051 1.00 98.06 103 ASP A O 1
ATOM 753 N N . GLN A 1 104 ? 2.352 5.875 -1.028 1.00 97.38 104 GLN A N 1
ATOM 754 C CA . GLN A 1 104 ? 3.000 5.506 0.220 1.00 97.38 104 GLN A CA 1
ATOM 755 C C . GLN A 1 104 ? 3.392 6.730 1.047 1.00 97.38 104 GLN A C 1
ATOM 757 O O . GLN A 1 104 ? 3.293 6.674 2.272 1.00 97.38 104 GLN A O 1
ATOM 762 N N . HIS A 1 105 ? 3.811 7.825 0.408 1.00 97.88 105 HIS A N 1
ATOM 763 C CA . HIS A 1 105 ? 4.248 9.027 1.113 1.00 97.88 105 HIS A CA 1
ATOM 764 C C . HIS A 1 105 ? 3.058 9.677 1.817 1.00 97.88 105 HIS A C 1
ATOM 766 O O . HIS A 1 105 ? 3.073 9.858 3.035 1.00 97.88 105 HIS A O 1
ATOM 772 N N . ALA A 1 106 ? 1.968 9.897 1.077 1.00 97.88 106 ALA A N 1
ATOM 773 C CA . ALA A 1 106 ? 0.748 10.475 1.633 1.00 97.88 106 ALA A CA 1
ATOM 774 C C . ALA A 1 106 ? 0.127 9.582 2.724 1.00 97.88 106 ALA A C 1
ATOM 776 O O . ALA A 1 106 ? -0.328 10.073 3.760 1.00 97.88 106 ALA A O 1
ATOM 777 N N . ALA A 1 107 ? 0.127 8.258 2.524 1.00 97.00 107 ALA A N 1
ATOM 778 C CA . ALA A 1 107 ? -0.357 7.317 3.532 1.00 97.00 107 ALA A CA 1
ATOM 779 C C . ALA A 1 107 ? 0.511 7.342 4.801 1.00 97.00 107 ALA A C 1
ATOM 781 O O . ALA A 1 107 ? -0.026 7.344 5.910 1.00 97.00 107 ALA A O 1
ATOM 782 N N . HIS A 1 108 ? 1.837 7.399 4.649 1.00 96.75 108 HIS A N 1
ATOM 783 C CA . HIS A 1 108 ? 2.772 7.474 5.767 1.00 96.75 108 HIS A CA 1
ATOM 784 C C . HIS A 1 108 ? 2.537 8.735 6.597 1.00 96.75 108 HIS A C 1
ATOM 786 O O . HIS A 1 108 ? 2.323 8.650 7.806 1.00 96.75 108 HIS A O 1
ATOM 792 N N . GLU A 1 109 ? 2.531 9.901 5.953 1.00 97.94 109 GLU A N 1
ATOM 793 C CA . GLU A 1 109 ? 2.321 11.184 6.627 1.00 97.94 109 GLU A CA 1
ATOM 794 C C . GLU A 1 109 ? 0.990 11.205 7.385 1.00 97.94 109 GLU A C 1
ATOM 796 O O . GLU A 1 109 ? 0.928 11.645 8.535 1.00 97.94 109 GLU A O 1
ATOM 801 N N . ARG A 1 110 ? -0.072 10.657 6.779 1.00 97.12 110 ARG A N 1
ATOM 802 C CA . ARG A 1 110 ? -1.399 10.579 7.396 1.00 97.12 110 ARG A CA 1
ATOM 803 C C . ARG A 1 110 ? -1.409 9.725 8.661 1.00 97.12 110 ARG A C 1
ATOM 805 O O . ARG A 1 110 ? -1.999 10.141 9.659 1.00 97.12 110 ARG A O 1
ATOM 812 N N . LEU A 1 111 ? -0.780 8.550 8.619 1.00 96.38 111 LEU A N 1
ATOM 813 C CA . LEU A 1 111 ? -0.706 7.639 9.765 1.00 96.38 111 LEU A CA 1
ATOM 814 C C . LEU A 1 111 ? 0.104 8.249 10.909 1.00 96.38 111 LEU A C 1
ATOM 816 O O . LEU A 1 111 ? -0.338 8.211 12.057 1.00 96.38 111 LEU A O 1
ATOM 820 N N . VAL A 1 112 ? 1.252 8.855 10.594 1.00 97.38 112 VAL A N 1
ATOM 821 C CA . VAL A 1 112 ? 2.097 9.534 11.584 1.00 97.38 112 VAL A CA 1
ATOM 822 C C . VAL A 1 112 ? 1.348 10.697 12.227 1.00 97.38 112 VAL A C 1
ATOM 824 O O . VAL A 1 112 ? 1.325 10.813 13.452 1.00 97.38 112 VAL A O 1
ATOM 827 N N . TYR A 1 113 ? 0.687 11.530 11.423 1.00 97.38 113 TYR A N 1
ATOM 828 C CA . TYR A 1 113 ? -0.072 12.670 11.926 1.00 97.38 113 TYR A CA 1
ATOM 829 C C . TYR A 1 113 ? -1.195 12.249 12.883 1.00 97.38 113 TYR A C 1
ATOM 831 O O . TYR A 1 113 ? -1.299 12.794 13.982 1.00 97.38 113 TYR A O 1
ATOM 839 N N . GLU A 1 114 ? -2.025 11.272 12.502 1.00 97.38 114 GLU A N 1
ATOM 840 C CA . GLU A 1 114 ? -3.119 10.824 13.373 1.00 97.38 114 GLU A CA 1
ATOM 841 C C . GLU A 1 114 ? -2.593 10.136 14.642 1.00 97.38 114 GLU A C 1
ATOM 843 O O . GLU A 1 114 ? -3.158 10.339 15.715 1.00 97.38 114 GLU A O 1
ATOM 848 N N . ALA A 1 115 ? -1.481 9.394 14.572 1.00 95.94 115 ALA A N 1
ATOM 849 C CA . ALA A 1 115 ? -0.851 8.814 15.759 1.00 95.94 115 ALA A CA 1
ATOM 850 C C . ALA A 1 115 ? -0.375 9.895 16.748 1.00 95.94 115 ALA A C 1
ATOM 852 O O . ALA A 1 115 ? -0.679 9.814 17.939 1.00 95.94 115 ALA A O 1
ATOM 853 N N . LEU A 1 116 ? 0.313 10.933 16.257 1.00 96.00 116 LEU A N 1
ATOM 854 C CA . LEU A 1 116 ? 0.764 12.061 17.080 1.00 96.00 116 LEU A CA 1
ATOM 855 C C . LEU A 1 116 ? -0.414 12.824 17.691 1.00 96.00 116 LEU A C 1
ATOM 857 O O . LEU A 1 116 ? -0.414 13.125 18.883 1.00 96.00 116 LEU A O 1
ATOM 861 N N . LYS A 1 117 ? -1.445 13.100 16.891 1.00 96.88 117 LYS A N 1
ATOM 862 C CA . LYS A 1 117 ? -2.661 13.777 17.347 1.00 96.88 117 LYS A CA 1
ATOM 863 C C . LYS A 1 117 ? -3.377 12.989 18.446 1.00 96.88 117 LYS A C 1
ATOM 865 O O . LYS A 1 117 ? -3.798 13.579 19.435 1.00 96.88 117 LYS A O 1
ATOM 870 N N . ASN A 1 118 ? -3.488 11.669 18.304 1.00 96.62 118 ASN A N 1
ATOM 871 C CA . ASN A 1 118 ? -4.108 10.817 19.319 1.00 96.62 118 ASN A CA 1
ATOM 872 C C . ASN A 1 118 ? -3.289 10.778 20.619 1.00 96.62 118 ASN A C 1
ATOM 874 O O . ASN A 1 118 ? -3.871 10.777 21.702 1.00 96.62 118 ASN A O 1
ATOM 878 N N . ALA A 1 119 ? -1.957 10.796 20.520 1.00 94.69 119 ALA A N 1
ATOM 879 C CA . ALA A 1 119 ? -1.068 10.817 21.681 1.00 94.69 119 ALA A CA 1
ATOM 880 C C . ALA A 1 119 ? -1.125 12.140 22.464 1.00 94.69 119 ALA A C 1
ATOM 882 O O . ALA A 1 119 ? -1.001 12.124 23.681 1.00 94.69 119 ALA A O 1
ATOM 883 N N . LEU A 1 120 ? -1.328 13.277 21.790 1.00 92.75 120 LEU A N 1
ATOM 884 C CA . LEU A 1 120 ? -1.463 14.589 22.442 1.00 92.75 120 LEU A CA 1
ATOM 885 C C . LEU A 1 120 ? -2.841 14.823 23.077 1.00 92.75 120 LEU A C 1
ATOM 887 O O . LEU A 1 120 ? -2.988 15.713 23.910 1.00 92.75 120 LEU A O 1
ATOM 891 N N . HIS A 1 121 ? -3.855 14.069 22.652 1.00 77.56 121 HIS A N 1
ATOM 892 C CA . HIS A 1 121 ? -5.211 14.135 23.201 1.00 77.56 121 HIS A CA 1
ATOM 893 C C . HIS A 1 121 ? -5.497 13.055 24.264 1.00 77.56 121 HIS A C 1
ATOM 895 O O . HIS A 1 121 ? -6.637 12.969 24.724 1.00 77.56 121 HIS A O 1
ATOM 901 N N . SER A 1 122 ? -4.501 12.235 24.622 1.00 59.09 122 SER A N 1
ATOM 902 C CA . SER A 1 122 ? -4.563 11.247 25.715 1.00 59.09 122 SER A CA 1
ATOM 903 C C . SER A 1 122 ? -3.931 11.802 26.986 1.00 59.09 122 SER A C 1
ATOM 905 O O . SER A 1 122 ? -4.442 11.466 28.076 1.00 59.09 122 SER A O 1
#